Protein AF-A0A527YJ10-F1 (afdb_monomer_lite)

Secondary structure (DSSP, 8-state):
-HHHHHHHHHHHHHHHHHH----PPPSS-EEEEE-S-HHHHHHHHHHHHHHH---EEEEE--TTTTTT-

Structure (mmCIF, N/CA/C/O backbone):
data_AF-A0A527YJ10-F1
#
_entry.id   AF-A0A527YJ10-F1
#
loop_
_atom_site.group_PDB
_atom_site.id
_atom_site.type_symbol
_atom_site.label_atom_id
_atom_site.label_alt_id
_atom_site.label_comp_id
_atom_site.label_asym_id
_atom_site.label_entity_id
_atom_site.label_seq_id
_atom_site.pdbx_PDB_ins_code
_atom_site.Cartn_x
_atom_site.Cartn_y
_atom_site.Cartn_z
_atom_site.occupancy
_atom_site.B_iso_or_equiv
_atom_site.auth_seq_id
_atom_site.auth_comp_id
_atom_site.auth_asym_id
_atom_site.auth_atom_id
_atom_site.pdbx_PDB_model_num
ATOM 1 N N . MET A 1 1 ? -33.849 18.715 32.675 1.00 59.25 1 MET A N 1
ATOM 2 C CA . MET A 1 1 ? -33.973 18.509 31.213 1.00 59.25 1 MET A CA 1
ATOM 3 C C . MET A 1 1 ? -32.632 18.644 30.489 1.00 59.25 1 MET A C 1
ATOM 5 O O . MET A 1 1 ? -32.126 17.641 30.019 1.00 59.25 1 MET A O 1
ATOM 9 N N . LYS A 1 2 ? -32.007 19.830 30.457 1.00 54.66 2 LYS A N 1
ATOM 10 C CA . LYS A 1 2 ? -30.736 20.088 29.740 1.00 54.66 2 LYS A CA 1
ATOM 11 C C . LYS A 1 2 ? -29.543 19.204 30.167 1.00 54.66 2 LYS A C 1
ATOM 13 O O . LYS A 1 2 ? -28.863 18.662 29.310 1.00 54.66 2 LYS A O 1
ATOM 18 N N . TYR A 1 3 ? -29.362 18.962 31.468 1.00 62.75 3 TYR A N 1
ATOM 19 C CA . TYR A 1 3 ? -28.278 18.105 31.981 1.00 62.75 3 TYR A CA 1
ATOM 20 C C . TYR A 1 3 ? -28.457 16.611 31.664 1.00 62.75 3 TYR A C 1
ATOM 22 O O . TYR A 1 3 ? -27.485 15.915 31.398 1.00 62.75 3 TYR A O 1
ATOM 30 N N . ALA A 1 4 ? -29.705 16.132 31.636 1.00 63.69 4 ALA A N 1
ATOM 31 C CA . ALA A 1 4 ? -30.023 14.752 31.268 1.00 63.69 4 ALA A CA 1
ATOM 32 C C . ALA A 1 4 ? -29.787 14.500 29.770 1.00 63.69 4 ALA A C 1
ATOM 34 O O . ALA A 1 4 ? -29.322 13.431 29.388 1.00 63.69 4 ALA A O 1
ATOM 35 N N . LEU A 1 5 ? -30.044 15.512 28.933 1.00 63.62 5 LEU A N 1
ATOM 36 C CA . LEU A 1 5 ? -29.793 15.453 27.494 1.00 63.62 5 LEU A CA 1
ATOM 37 C C . LEU A 1 5 ? -28.287 15.405 27.179 1.00 63.62 5 LEU A C 1
ATOM 39 O O . LEU A 1 5 ?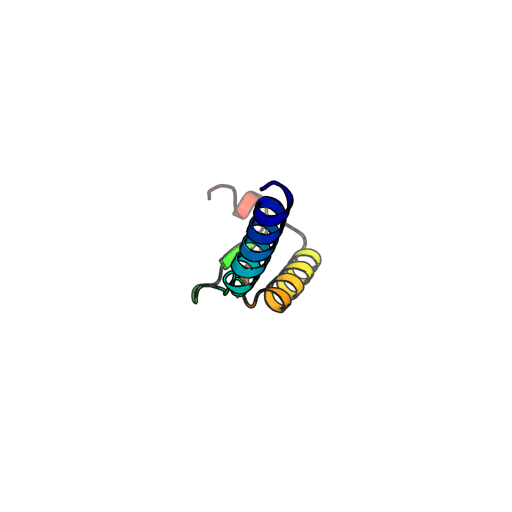 -27.863 14.621 26.337 1.00 63.62 5 LEU A O 1
ATOM 43 N N . SER A 1 6 ? -27.470 16.186 27.897 1.00 68.25 6 SER A N 1
ATOM 44 C CA . SER A 1 6 ? -26.005 16.157 27.760 1.00 68.25 6 SER A CA 1
ATOM 45 C C . SER A 1 6 ? -25.383 14.847 28.250 1.00 68.25 6 SER A C 1
ATOM 47 O O . SER A 1 6 ? -24.469 14.334 27.610 1.00 68.25 6 SER A O 1
ATOM 49 N N . ALA A 1 7 ? -25.891 14.279 29.349 1.00 71.19 7 ALA A N 1
ATOM 50 C CA . ALA A 1 7 ? -25.432 12.983 29.848 1.00 71.19 7 ALA A CA 1
ATOM 51 C C . ALA A 1 7 ? -25.770 11.841 28.875 1.00 71.19 7 ALA A C 1
ATOM 53 O O . ALA A 1 7 ? -24.932 10.976 28.627 1.00 71.19 7 ALA A O 1
ATOM 54 N N . LEU A 1 8 ? -26.965 11.871 28.273 1.00 73.19 8 LEU A N 1
ATOM 55 C CA . LEU A 1 8 ? -27.378 10.888 27.273 1.00 73.19 8 LEU A CA 1
ATOM 56 C C . LEU A 1 8 ? -26.534 10.986 25.995 1.00 73.19 8 LEU A C 1
ATOM 58 O O . LEU A 1 8 ? -26.079 9.960 25.502 1.00 73.19 8 LEU A O 1
ATOM 62 N N . ALA A 1 9 ? -26.257 12.204 25.513 1.00 72.50 9 ALA A N 1
ATOM 63 C CA . ALA A 1 9 ? -25.403 12.432 24.345 1.00 72.50 9 ALA A CA 1
ATOM 64 C C . ALA A 1 9 ? -23.965 11.919 24.561 1.00 72.50 9 ALA A C 1
ATOM 66 O O . ALA A 1 9 ? -23.397 11.262 23.685 1.00 72.50 9 ALA A O 1
ATOM 67 N N . GLY A 1 1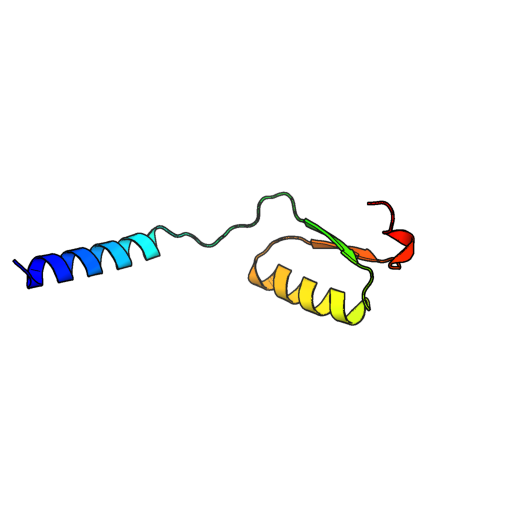0 ? -23.396 12.164 25.747 1.00 75.19 10 GLY A N 1
ATOM 68 C CA . GLY A 1 10 ? -22.078 11.645 26.120 1.00 75.19 10 GLY A CA 1
ATOM 69 C C . GLY A 1 10 ? -22.047 10.117 26.197 1.00 75.19 10 GLY A C 1
ATOM 70 O O . GLY A 1 10 ? -21.137 9.491 25.656 1.00 75.19 10 GLY A O 1
ATOM 71 N N . ALA A 1 11 ? -23.074 9.505 26.796 1.00 73.06 11 ALA A N 1
ATOM 72 C CA . ALA A 1 11 ? -23.191 8.052 26.890 1.00 73.06 11 ALA A CA 1
ATOM 73 C C . ALA A 1 11 ? -23.337 7.385 25.511 1.00 73.06 11 ALA A C 1
ATOM 75 O O . ALA A 1 11 ? -22.709 6.357 25.259 1.00 73.06 11 ALA A O 1
ATOM 76 N N . THR A 1 12 ? -24.100 7.983 24.590 1.00 76.94 12 THR A N 1
ATOM 77 C CA . THR A 1 12 ? -24.224 7.473 23.216 1.00 76.94 12 THR A CA 1
ATOM 78 C C . TH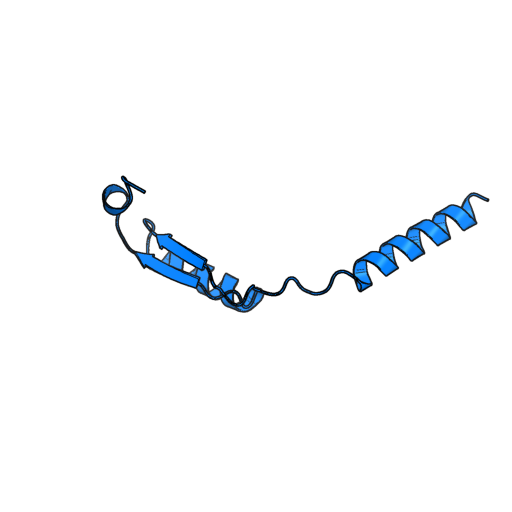R A 1 12 ? -22.928 7.588 22.421 1.00 76.94 12 THR A C 1
ATOM 80 O O . THR A 1 12 ? -22.586 6.657 21.700 1.00 76.94 12 THR A O 1
ATOM 83 N N . ALA A 1 13 ? -22.171 8.679 22.570 1.00 76.19 13 ALA A N 1
ATOM 84 C CA . ALA A 1 13 ? -20.895 8.840 21.870 1.00 76.19 13 ALA A CA 1
ATOM 85 C C . ALA A 1 13 ? -19.864 7.796 22.331 1.00 76.19 13 ALA A C 1
ATOM 87 O O . ALA A 1 13 ? -19.188 7.181 21.507 1.00 76.19 13 ALA A O 1
ATOM 88 N N . LEU A 1 14 ? -19.809 7.537 23.642 1.00 76.50 14 LEU A N 1
ATOM 89 C CA . LEU A 1 14 ? -18.934 6.518 24.220 1.00 76.50 14 LEU A CA 1
ATOM 90 C C . LEU A 1 14 ? -19.343 5.102 23.774 1.00 76.50 14 LEU A C 1
ATOM 92 O O . LEU A 1 14 ? -18.491 4.294 23.409 1.00 76.50 14 LEU A O 1
ATOM 96 N N . ALA A 1 15 ? -20.649 4.818 23.725 1.00 75.44 15 ALA A N 1
ATOM 97 C CA . ALA A 1 15 ? -21.171 3.546 23.229 1.00 75.44 15 ALA A CA 1
ATOM 98 C C . ALA A 1 15 ? -20.827 3.313 21.748 1.00 75.44 15 ALA A C 1
ATOM 100 O O . ALA A 1 15 ? -20.421 2.214 21.388 1.00 75.44 15 ALA A O 1
ATOM 101 N N . ILE A 1 16 ? -20.909 4.340 20.896 1.00 73.44 16 ILE A N 1
ATOM 102 C CA . ILE A 1 16 ? -20.545 4.228 19.473 1.00 73.44 16 ILE A CA 1
ATOM 103 C C . ILE A 1 16 ? -19.051 3.919 19.306 1.00 73.44 16 ILE A C 1
ATOM 105 O O . ILE A 1 16 ? -18.701 3.052 18.505 1.00 73.44 16 ILE A O 1
ATOM 109 N N . SER A 1 17 ? -18.169 4.545 20.096 1.00 70.25 17 SER A N 1
ATOM 110 C CA . SER A 1 17 ? -16.731 4.231 20.047 1.00 70.25 17 SER A CA 1
ATOM 111 C C . SER A 1 17 ? -16.395 2.801 20.475 1.00 70.25 17 SER A C 1
ATOM 113 O O . SER A 1 17 ? -15.389 2.261 20.034 1.00 70.25 17 SER A O 1
ATOM 115 N N . LEU A 1 18 ? -17.242 2.171 21.295 1.00 70.12 18 LEU A N 1
ATOM 116 C CA . LEU A 1 18 ? -17.066 0.784 21.738 1.00 70.12 18 LEU A CA 1
ATOM 117 C C . LEU A 1 18 ? -17.551 -0.243 20.698 1.00 70.12 18 LEU A C 1
ATOM 119 O O . LEU A 1 18 ? -17.148 -1.401 20.762 1.00 70.12 18 LEU A O 1
ATOM 123 N N . ILE A 1 19 ? -18.416 0.159 19.759 1.00 73.25 19 ILE A N 1
ATOM 124 C CA . ILE A 1 19 ? -18.976 -0.719 18.713 1.00 73.25 19 ILE A CA 1
ATOM 125 C C . ILE A 1 19 ? -18.140 -0.653 17.424 1.00 73.25 19 ILE A C 1
ATOM 127 O O . ILE A 1 19 ? -18.143 -1.596 16.631 1.00 73.25 19 ILE A O 1
ATOM 131 N N . ALA A 1 20 ? -17.393 0.434 17.217 1.00 71.44 20 ALA A N 1
ATOM 132 C CA . ALA A 1 20 ? -16.408 0.536 16.149 1.00 71.44 20 ALA A CA 1
ATOM 133 C C . ALA A 1 20 ? -15.211 -0.385 16.451 1.00 71.44 20 ALA A C 1
ATOM 135 O O . ALA A 1 20 ? -14.216 0.026 17.045 1.00 71.44 20 ALA A O 1
ATOM 136 N N . GLY A 1 21 ? -15.329 -1.659 16.068 1.00 68.50 21 GLY A N 1
ATOM 137 C CA . GLY A 1 21 ? -14.203 -2.590 16.057 1.00 68.50 21 GLY A CA 1
ATOM 138 C C . GLY A 1 21 ? -13.072 -2.087 15.148 1.00 68.50 21 GLY A C 1
ATOM 139 O O . GLY A 1 21 ? -13.315 -1.248 14.274 1.00 68.50 21 GLY A O 1
ATOM 140 N N . PRO A 1 22 ? -11.833 -2.578 15.331 1.00 70.25 22 PRO A N 1
ATOM 141 C CA . 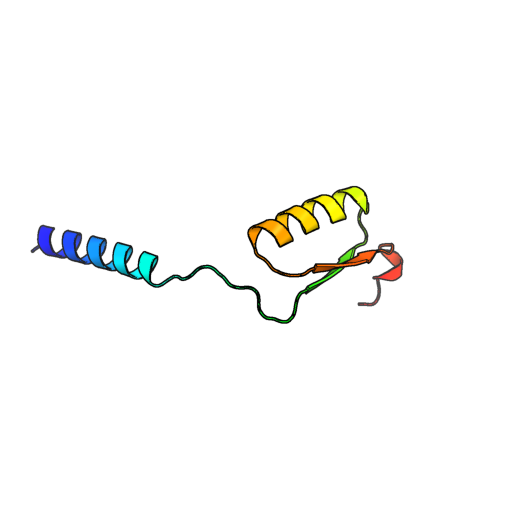PRO A 1 22 ? -10.727 -2.204 14.458 1.00 70.25 22 PRO A CA 1
ATOM 142 C C . PRO A 1 22 ? -11.093 -2.512 13.002 1.00 70.25 22 PRO A C 1
ATOM 144 O O . PRO A 1 22 ? -11.700 -3.546 12.717 1.00 70.25 22 PRO A O 1
ATOM 147 N N . ALA A 1 23 ? -10.731 -1.618 12.080 1.00 68.94 23 ALA A N 1
ATOM 148 C CA . ALA A 1 23 ? -10.853 -1.902 10.658 1.00 68.94 23 ALA A CA 1
ATOM 149 C C . ALA A 1 23 ? -9.987 -3.129 10.346 1.00 68.94 23 ALA A C 1
ATOM 151 O O . ALA A 1 23 ? -8.765 -3.082 10.467 1.00 68.94 23 ALA A O 1
ATOM 152 N N . MET A 1 24 ? -10.631 -4.244 10.010 1.00 66.38 24 MET A N 1
ATOM 153 C CA . MET A 1 24 ? -9.940 -5.469 9.630 1.00 66.38 24 MET A CA 1
ATOM 154 C C . MET A 1 24 ? -9.787 -5.504 8.116 1.00 66.38 24 MET A C 1
ATOM 156 O O . MET A 1 24 ? -10.722 -5.185 7.379 1.00 66.38 24 MET A O 1
ATOM 160 N N . ALA A 1 25 ? -8.600 -5.895 7.659 1.00 66.25 25 ALA A N 1
ATOM 161 C CA . ALA A 1 25 ? -8.355 -6.189 6.258 1.00 66.25 25 ALA A CA 1
ATOM 162 C C . ALA A 1 25 ? -9.342 -7.256 5.756 1.00 66.25 25 ALA A C 1
ATOM 164 O O . ALA A 1 25 ? -9.593 -8.249 6.439 1.00 66.25 25 ALA A O 1
ATOM 165 N N . GLN A 1 26 ? -9.876 -7.074 4.548 1.00 69.38 26 GLN A N 1
ATOM 166 C CA . GLN A 1 26 ? -10.508 -8.169 3.810 1.00 69.38 26 GLN A CA 1
ATOM 167 C C . GLN A 1 26 ? -9.424 -9.208 3.466 1.00 69.38 26 GLN A C 1
ATOM 169 O O . GLN A 1 26 ? -8.277 -8.833 3.227 1.00 69.38 26 GLN A O 1
ATOM 174 N N . ASP A 1 27 ? -9.768 -10.501 3.405 1.00 72.75 27 ASP A N 1
ATOM 175 C CA . ASP A 1 27 ? -8.793 -11.574 3.109 1.00 72.75 27 ASP A CA 1
ATOM 176 C C . ASP A 1 27 ? -8.025 -11.351 1.787 1.00 72.75 27 ASP A C 1
ATOM 178 O O . ASP A 1 27 ? -6.891 -11.813 1.622 1.00 72.75 27 ASP A O 1
ATOM 182 N N . GLY A 1 28 ? -8.628 -10.614 0.848 1.00 78.50 28 GLY A N 1
ATOM 183 C CA . GLY A 1 28 ? -7.982 -10.137 -0.369 1.00 78.50 28 GLY A CA 1
ATOM 184 C C . GLY A 1 28 ? -7.191 -8.854 -0.116 1.00 78.50 28 GLY A C 1
ATOM 185 O O . GLY A 1 28 ? -7.773 -7.795 0.097 1.00 78.50 28 GLY A O 1
ATOM 186 N N . GLY A 1 29 ? -5.862 -8.947 -0.167 1.00 89.50 29 GLY A N 1
ATOM 187 C CA . GLY A 1 29 ? -4.980 -7.779 -0.160 1.00 89.50 29 GLY A CA 1
ATOM 188 C C . GLY A 1 29 ? -5.128 -6.899 -1.408 1.00 89.50 29 GLY A C 1
ATOM 189 O O . GLY A 1 29 ? -5.882 -7.208 -2.331 1.00 89.50 29 GLY A O 1
ATOM 190 N N . ILE A 1 30 ? -4.355 -5.817 -1.464 1.00 93.62 30 ILE A N 1
ATOM 191 C CA . ILE A 1 30 ? -4.330 -4.895 -2.608 1.00 93.62 30 ILE A CA 1
ATOM 192 C C . ILE A 1 30 ? -3.133 -5.166 -3.526 1.00 93.62 30 ILE A C 1
ATOM 194 O O . ILE A 1 30 ? -2.084 -5.650 -3.091 1.00 93.62 30 ILE A O 1
ATOM 198 N N . VAL A 1 31 ? -3.276 -4.811 -4.804 1.00 95.00 31 VAL A N 1
ATOM 199 C CA . VAL A 1 31 ? -2.177 -4.796 -5.779 1.00 95.00 31 VAL A CA 1
ATOM 200 C C . VAL A 1 31 ? -1.887 -3.350 -6.161 1.00 95.00 31 VAL A C 1
ATOM 202 O O . VAL A 1 31 ? -2.789 -2.637 -6.593 1.00 95.00 31 VAL A O 1
ATOM 205 N N . VAL A 1 32 ? -0.635 -2.923 -6.013 1.00 95.31 32 VAL A N 1
ATOM 206 C CA . VAL A 1 32 ? -0.178 -1.563 -6.324 1.00 95.31 32 VAL A CA 1
ATOM 207 C C . VAL A 1 32 ? 0.753 -1.610 -7.529 1.00 95.31 32 VAL A C 1
ATOM 209 O O . VAL A 1 32 ? 1.793 -2.263 -7.488 1.00 95.31 32 VAL A O 1
ATOM 212 N N . TYR A 1 33 ? 0.392 -0.893 -8.590 1.00 95.50 33 TYR A N 1
ATOM 213 C CA . TYR A 1 33 ? 1.258 -0.652 -9.743 1.00 95.50 33 TYR A CA 1
ATOM 214 C C . TYR A 1 33 ? 2.075 0.605 -9.460 1.00 95.50 33 TYR A C 1
ATOM 216 O O . TYR A 1 33 ? 1.530 1.701 -9.350 1.00 95.50 33 TYR A O 1
ATOM 224 N N . ASN A 1 34 ? 3.373 0.426 -9.248 1.00 95.88 34 ASN A N 1
ATOM 225 C CA . ASN A 1 34 ? 4.260 1.458 -8.747 1.00 95.88 34 ASN A CA 1
ATOM 226 C C . ASN A 1 34 ? 5.199 1.965 -9.839 1.00 95.88 34 ASN A C 1
ATOM 228 O O . ASN A 1 34 ? 6.110 1.236 -10.233 1.00 95.88 34 ASN A O 1
ATOM 232 N N . ALA A 1 35 ? 5.040 3.236 -10.203 1.00 95.12 35 ALA A N 1
ATOM 233 C CA . ALA A 1 35 ? 5.963 3.957 -11.078 1.00 95.12 35 ALA A CA 1
ATOM 234 C C . ALA A 1 35 ? 6.961 4.880 -10.351 1.00 95.12 35 ALA A C 1
ATOM 236 O O . ALA A 1 35 ? 7.713 5.622 -10.975 1.00 95.12 35 ALA A O 1
ATOM 237 N N . GLN A 1 36 ? 6.986 4.835 -9.016 1.00 94.00 36 GLN A N 1
ATOM 238 C CA . GLN A 1 36 ? 7.898 5.618 -8.179 1.00 94.00 36 GLN A CA 1
ATOM 239 C C . GLN A 1 36 ? 9.170 4.825 -7.817 1.00 94.00 36 GLN A C 1
ATOM 241 O O . GLN A 1 36 ? 9.237 3.613 -8.024 1.00 94.00 36 GLN A O 1
ATOM 246 N N . HIS A 1 37 ? 10.168 5.479 -7.214 1.00 96.00 37 HIS A N 1
ATOM 247 C CA . HIS A 1 37 ? 11.329 4.808 -6.618 1.00 96.00 37 HIS A CA 1
ATOM 248 C C . HIS A 1 37 ? 10.929 3.656 -5.678 1.00 96.00 37 HIS A C 1
ATOM 250 O O . HIS A 1 37 ? 10.224 3.859 -4.688 1.00 96.00 37 HIS A O 1
ATOM 256 N N . GLU A 1 38 ? 11.441 2.453 -5.950 1.00 94.25 38 GLU A N 1
ATOM 257 C CA . GLU A 1 38 ? 11.094 1.234 -5.205 1.00 94.25 38 GLU A CA 1
ATOM 258 C C . GLU A 1 38 ? 11.395 1.341 -3.707 1.00 94.25 38 GLU A C 1
ATOM 260 O O . GLU A 1 38 ? 10.616 0.871 -2.884 1.00 94.25 38 GLU A O 1
ATOM 265 N N . SER A 1 39 ? 12.500 1.999 -3.341 1.00 95.88 39 SER A N 1
ATOM 266 C CA . SER A 1 39 ? 12.910 2.173 -1.944 1.00 95.88 39 SER A CA 1
ATOM 267 C C . SER A 1 39 ? 11.889 2.967 -1.135 1.00 95.88 39 SER A C 1
ATOM 269 O O . SER A 1 39 ? 11.556 2.578 -0.016 1.00 95.88 39 SER A O 1
ATOM 271 N N . LEU A 1 40 ? 11.361 4.048 -1.714 1.00 96.50 40 LEU A N 1
ATOM 272 C CA . LEU A 1 40 ? 10.282 4.810 -1.103 1.00 96.50 40 LEU A CA 1
ATOM 273 C C . LEU A 1 40 ? 9.043 3.928 -0.996 1.00 96.50 40 LEU A C 1
ATOM 275 O O . LEU A 1 40 ? 8.434 3.872 0.070 1.00 96.50 40 LEU A O 1
ATOM 279 N N . THR A 1 41 ? 8.709 3.205 -2.069 1.00 96.69 41 THR A N 1
ATOM 280 C CA . THR A 1 41 ? 7.486 2.407 -2.106 1.00 96.69 41 THR A CA 1
ATOM 281 C C . THR A 1 41 ? 7.445 1.284 -1.092 1.00 96.69 41 THR A C 1
ATOM 283 O O . THR A 1 41 ? 6.457 1.124 -0.375 1.00 96.69 41 THR A O 1
ATOM 286 N N . ASN A 1 42 ? 8.550 0.575 -0.941 1.00 95.94 42 ASN A N 1
ATOM 287 C CA . ASN A 1 42 ? 8.657 -0.499 0.032 1.00 95.94 42 ASN A CA 1
ATOM 288 C C . ASN A 1 42 ? 8.540 0.023 1.472 1.00 95.94 42 ASN A C 1
ATOM 290 O O . ASN A 1 42 ? 7.887 -0.622 2.290 1.00 95.94 42 ASN A O 1
ATOM 294 N N . ALA A 1 43 ? 9.078 1.212 1.770 1.00 97.50 43 ALA A N 1
ATOM 295 C CA . ALA A 1 43 ? 9.019 1.788 3.112 1.00 97.50 43 ALA A CA 1
ATOM 296 C C . ALA A 1 43 ? 7.579 2.085 3.574 1.00 97.50 43 ALA A C 1
ATOM 298 O O . ALA A 1 43 ? 7.212 1.742 4.700 1.00 97.50 43 ALA A O 1
ATOM 299 N N . TRP A 1 44 ? 6.739 2.691 2.723 1.00 97.19 44 TRP A N 1
ATOM 300 C CA . TRP A 1 44 ? 5.346 2.959 3.113 1.00 97.19 44 TRP A CA 1
ATOM 301 C C . TRP A 1 44 ? 4.468 1.707 3.057 1.00 97.19 44 TRP A C 1
ATOM 303 O O . TRP A 1 44 ? 3.578 1.571 3.894 1.00 97.19 44 TRP A O 1
ATOM 313 N N . VAL A 1 45 ? 4.743 0.762 2.152 1.00 97.31 45 VAL A N 1
ATOM 314 C CA . VAL A 1 45 ? 4.045 -0.534 2.107 1.00 97.31 45 VAL A CA 1
ATOM 315 C C . VAL A 1 45 ? 4.287 -1.352 3.374 1.00 97.31 45 VAL A C 1
ATOM 317 O O . VAL A 1 45 ? 3.339 -1.918 3.925 1.00 97.31 45 VAL A O 1
ATOM 320 N N . GLU A 1 46 ? 5.525 -1.393 3.867 1.00 96.81 46 GLU A N 1
ATOM 321 C CA . GLU A 1 46 ? 5.856 -2.070 5.122 1.00 96.81 46 GLU A CA 1
ATOM 322 C C . GLU A 1 46 ? 5.122 -1.425 6.304 1.00 96.81 46 GLU A C 1
ATOM 324 O O . GLU A 1 46 ? 4.454 -2.125 7.070 1.00 96.81 46 GLU A O 1
ATOM 329 N N . GLY A 1 47 ? 5.184 -0.093 6.419 1.00 96.62 47 GLY A N 1
ATOM 330 C CA . GLY A 1 47 ? 4.487 0.651 7.471 1.00 96.62 47 GLY A CA 1
ATOM 331 C C . GLY A 1 47 ? 2.975 0.416 7.451 1.00 96.62 47 GLY A C 1
ATOM 332 O O . GLY A 1 47 ? 2.388 0.057 8.471 1.00 96.62 47 GLY A O 1
ATOM 333 N N . PHE A 1 48 ? 2.362 0.524 6.273 1.00 94.94 48 PHE A N 1
ATOM 334 C CA . PHE A 1 48 ? 0.933 0.300 6.074 1.00 94.94 48 PHE A CA 1
ATOM 335 C C . PHE A 1 48 ? 0.512 -1.133 6.415 1.00 94.94 48 PHE A C 1
ATOM 337 O O . PHE A 1 48 ? -0.462 -1.338 7.141 1.00 94.94 48 PHE A O 1
ATOM 344 N N . THR A 1 49 ? 1.256 -2.134 5.934 1.00 93.56 49 THR A N 1
ATOM 345 C CA . THR A 1 49 ? 0.959 -3.552 6.200 1.00 93.56 49 THR A CA 1
ATOM 346 C C . THR A 1 49 ? 1.085 -3.861 7.690 1.00 93.56 49 THR A C 1
ATOM 348 O O . THR A 1 49 ? 0.259 -4.584 8.244 1.00 93.56 49 THR A O 1
ATOM 351 N N . LYS A 1 50 ? 2.089 -3.289 8.365 1.00 92.94 50 LYS A N 1
ATOM 352 C CA . LYS A 1 50 ? 2.308 -3.465 9.804 1.00 92.94 50 LYS A CA 1
ATOM 353 C C . LYS A 1 50 ? 1.184 -2.869 10.651 1.00 92.94 50 LYS A C 1
ATOM 355 O O . LYS A 1 50 ? 0.809 -3.469 11.653 1.00 92.94 50 LYS A O 1
ATOM 360 N N . GLU A 1 51 ? 0.674 -1.700 10.275 1.00 91.25 51 GLU A N 1
ATOM 361 C CA . GLU A 1 51 ? -0.373 -1.001 11.029 1.00 91.25 51 GLU A CA 1
ATOM 362 C C . GLU A 1 51 ? -1.764 -1.600 10.795 1.00 91.25 51 GLU A C 1
ATOM 364 O O . GLU A 1 51 ? -2.554 -1.727 11.728 1.00 91.25 51 GLU A O 1
ATOM 369 N N . THR A 1 52 ? -2.058 -1.995 9.555 1.00 90.12 52 THR A N 1
ATOM 370 C CA . THR A 1 52 ? -3.416 -2.385 9.141 1.00 90.12 52 THR A CA 1
ATOM 371 C C . THR A 1 52 ? -3.621 -3.894 9.017 1.00 90.12 52 THR A C 1
ATOM 373 O O . THR A 1 52 ? -4.757 -4.366 8.990 1.00 90.12 52 THR A O 1
ATOM 376 N N . GLY A 1 53 ? -2.540 -4.667 8.881 1.00 89.75 53 GLY A N 1
ATOM 377 C CA . GLY A 1 53 ? -2.595 -6.084 8.516 1.00 89.75 53 GLY A CA 1
ATOM 378 C C . GLY A 1 53 ? -3.003 -6.346 7.059 1.00 89.75 53 GLY A C 1
ATOM 379 O O . GLY A 1 53 ? -3.111 -7.507 6.660 1.00 89.75 53 GLY A O 1
ATOM 380 N N . ILE A 1 54 ? -3.222 -5.306 6.246 1.00 90.62 54 ILE A N 1
ATOM 381 C CA . ILE A 1 54 ? -3.603 -5.441 4.836 1.00 90.62 54 ILE A CA 1
ATOM 382 C C . ILE A 1 54 ? -2.374 -5.850 4.025 1.00 90.62 54 ILE A C 1
ATOM 384 O O . ILE A 1 54 ? -1.384 -5.126 3.968 1.00 90.62 54 ILE A O 1
ATOM 388 N N . LYS A 1 55 ? -2.450 -6.999 3.346 1.00 92.56 55 LYS A N 1
ATOM 389 C CA . LYS A 1 55 ? -1.393 -7.447 2.431 1.00 92.56 55 LYS A CA 1
ATOM 390 C C . LYS A 1 55 ? -1.339 -6.547 1.200 1.00 92.56 55 LYS A C 1
ATOM 392 O O . LYS A 1 55 ? -2.368 -6.270 0.586 1.00 92.56 55 LYS A O 1
ATOM 397 N N . VAL A 1 56 ? -0.131 -6.178 0.791 1.00 95.06 56 VAL A N 1
ATOM 398 C CA . VAL A 1 56 ? 0.112 -5.390 -0.419 1.00 95.06 56 VAL A CA 1
ATOM 399 C C . VAL A 1 56 ? 1.057 -6.153 -1.338 1.00 95.06 56 VAL A C 1
ATOM 401 O O . VAL A 1 56 ? 2.131 -6.578 -0.922 1.00 95.06 56 VAL A O 1
ATOM 404 N N . THR A 1 57 ? 0.664 -6.322 -2.596 1.00 95.38 57 THR A N 1
ATOM 405 C CA . THR A 1 57 ? 1.543 -6.823 -3.661 1.00 95.38 57 THR A CA 1
ATOM 406 C C . THR A 1 57 ? 1.942 -5.658 -4.552 1.00 95.38 57 THR A C 1
ATOM 408 O O . THR A 1 57 ? 1.069 -5.002 -5.116 1.00 95.38 57 THR A O 1
ATOM 411 N N . VAL A 1 58 ? 3.239 -5.403 -4.708 1.00 96.06 58 VAL A N 1
ATOM 412 C CA . VAL A 1 58 ? 3.733 -4.295 -5.537 1.00 96.06 58 VAL A CA 1
ATOM 413 C C . VAL A 1 58 ? 4.220 -4.816 -6.888 1.00 96.06 58 VAL A C 1
ATOM 415 O O . VAL A 1 58 ? 4.920 -5.825 -6.961 1.00 96.06 58 VAL A O 1
ATOM 418 N N . ARG A 1 59 ? 3.837 -4.127 -7.964 1.00 95.62 59 ARG A N 1
ATOM 419 C CA . ARG A 1 59 ? 4.329 -4.330 -9.330 1.00 95.62 59 ARG A CA 1
ATOM 420 C C . ARG A 1 59 ? 5.073 -3.076 -9.756 1.00 95.62 59 ARG A C 1
ATOM 422 O O . ARG A 1 59 ? 4.443 -2.052 -10.005 1.00 95.62 59 ARG A O 1
ATOM 429 N N . HIS A 1 60 ? 6.396 -3.144 -9.797 1.00 93.56 60 HIS A N 1
ATOM 430 C CA . HIS A 1 60 ? 7.223 -2.019 -10.221 1.00 93.56 60 HIS A CA 1
ATOM 431 C C . HIS A 1 60 ? 7.290 -1.945 -11.753 1.00 93.56 60 HIS A C 1
ATOM 433 O O . HIS A 1 60 ? 7.315 -2.973 -12.430 1.00 93.56 60 HIS A O 1
ATOM 439 N N . GLY A 1 61 ? 7.287 -0.728 -12.283 1.00 92.81 61 GLY A N 1
ATOM 440 C CA . GLY A 1 61 ? 7.399 -0.406 -13.707 1.00 92.81 61 GLY A CA 1
ATOM 441 C C . GLY A 1 61 ? 7.600 1.098 -13.874 1.00 92.81 61 GLY A C 1
ATOM 442 O O . GLY A 1 61 ? 7.666 1.813 -12.879 1.00 92.81 61 GLY A O 1
ATOM 443 N N . GLY A 1 62 ? 7.731 1.594 -15.097 1.00 92.00 62 GLY A N 1
ATOM 444 C CA . GLY A 1 62 ? 7.727 3.031 -15.379 1.00 92.00 62 GLY A CA 1
ATOM 445 C C . GLY A 1 62 ? 6.324 3.575 -15.656 1.00 92.00 62 GLY A C 1
ATOM 446 O O . GLY A 1 62 ? 5.394 2.81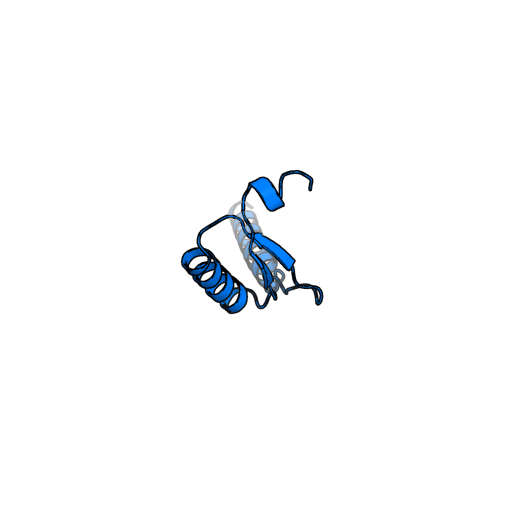9 -15.937 1.00 92.00 62 GLY A O 1
ATOM 447 N N . ASP A 1 63 ? 6.180 4.902 -15.672 1.00 90.31 63 ASP A N 1
ATOM 448 C CA . ASP A 1 63 ? 4.926 5.569 -16.064 1.00 90.31 63 ASP A CA 1
ATOM 449 C C . ASP A 1 63 ? 4.440 5.111 -17.454 1.00 90.31 63 ASP A C 1
ATOM 451 O O . ASP A 1 63 ? 3.246 4.895 -17.676 1.00 90.31 63 ASP A O 1
ATOM 455 N N . SER A 1 64 ? 5.370 4.899 -18.393 1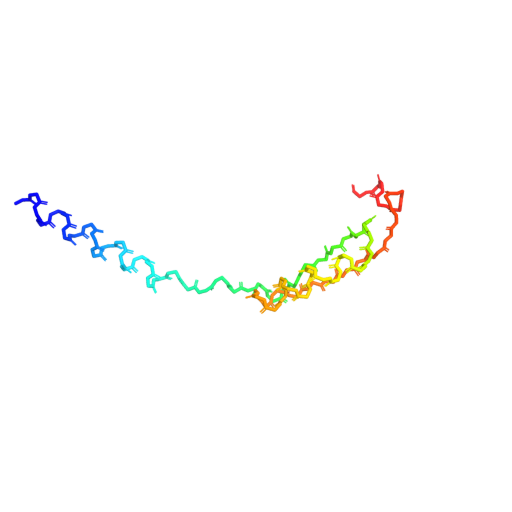.00 89.44 64 SER A N 1
ATOM 456 C CA . SER A 1 64 ? 5.075 4.391 -19.738 1.00 89.44 64 SER A CA 1
ATOM 457 C C . SER A 1 64 ? 4.510 2.971 -19.731 1.00 89.44 64 SER A C 1
ATOM 459 O O . SER A 1 64 ? 3.610 2.670 -20.513 1.00 89.44 64 SER A O 1
ATOM 461 N N . ASP A 1 65 ? 4.995 2.111 -18.831 1.00 85.94 65 ASP A N 1
ATOM 462 C CA . ASP A 1 65 ? 4.571 0.708 -18.735 1.00 85.94 65 ASP A CA 1
ATOM 463 C C . ASP A 1 65 ? 3.126 0.596 -18.230 1.00 85.94 65 ASP A C 1
ATOM 465 O O . ASP A 1 65 ? 2.427 -0.378 -18.510 1.00 85.94 65 ASP A O 1
ATOM 469 N N . PHE A 1 66 ? 2.661 1.621 -17.513 1.00 89.19 66 PHE A N 1
ATOM 470 C CA . PHE A 1 66 ? 1.332 1.697 -16.909 1.00 89.19 66 PHE A CA 1
ATOM 471 C C . PHE A 1 66 ? 0.397 2.699 -17.597 1.00 89.19 66 PHE A C 1
ATOM 473 O O . PHE A 1 66 ? -0.694 2.953 -17.094 1.00 89.19 66 PHE A O 1
ATOM 480 N N . SER A 1 67 ? 0.779 3.235 -18.760 1.00 81.94 67 SER A N 1
ATOM 481 C CA . SER A 1 67 ? 0.020 4.271 -19.481 1.00 81.94 67 SER A CA 1
ATOM 482 C C . SER A 1 67 ? -1.285 3.788 -20.137 1.00 81.94 67 SER A C 1
ATOM 484 O O . SER A 1 67 ? -2.058 4.611 -20.618 1.00 81.94 67 SER A O 1
ATOM 486 N N . ASN A 1 68 ? -1.545 2.478 -20.172 1.00 73.25 68 ASN A N 1
ATOM 487 C CA . ASN A 1 68 ? -2.769 1.887 -20.730 1.00 73.25 68 ASN A CA 1
ATOM 488 C C . ASN A 1 68 ? -3.442 0.949 -19.715 1.00 73.25 68 ASN A C 1
ATOM 490 O O . ASN A 1 68 ? -3.677 -0.227 -20.005 1.00 73.25 68 ASN A O 1
ATOM 494 N N . GLN A 1 69 ? -3.662 1.469 -18.507 1.00 61.50 69 GLN A N 1
ATOM 495 C CA . GLN A 1 69 ? -4.496 0.847 -17.476 1.00 61.50 69 GLN A CA 1
ATOM 496 C C . GLN A 1 69 ? -5.902 1.440 -17.469 1.00 61.50 69 GLN A C 1
ATOM 498 O O . GLN A 1 69 ? -6.023 2.668 -17.677 1.00 61.50 69 GLN A O 1
#

Foldseek 3Di:
DVVVVVVVVVVVVVVVVVVPDQDAADPDAEEAEDQDDPVVVVVVQVVCCVVHVGDYHYDYDHPVVVVPD

Radius of gyration: 21.06 Å; chains: 1; bounding box: 47×32×53 Å

Sequence (69 aa):
MKYALSALAGATALAISLIAGPAMAQDGGIVVYNAQHESLTNAWVEGFTKETGIKVTVRHGGDSDFSNQ

pLDDT: mean 83.25, std 12.53, range [54.66, 97.5]